Protein AF-A0A9Q9FF79-F1 (afdb_monomer_lite)

Sequence (162 aa):
MRRYLLLFCCLLLAGCGNKIANQMIKEAKDAFEDKSY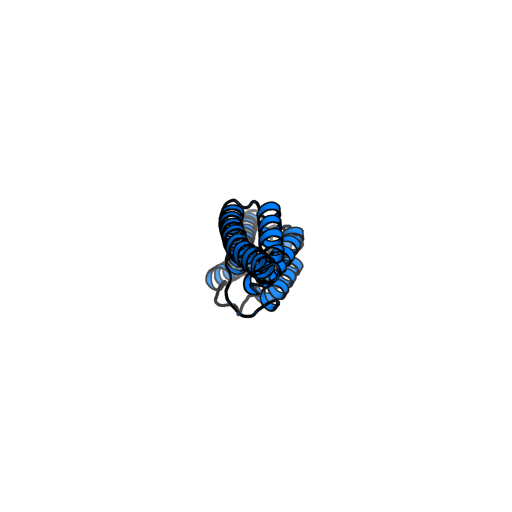ERAVGLLKLASDESSNKSYEIWYEQGEAFLNMLEYDDLTLFDDLLLAWTDLNLIDSEPSFVKEEAVAYIKTQLESVKELANEALETKDDQEVIELIQTIEKRMGTLKMFESEIEELISLKQEMEE

Organism: NCBI:txid2735723

Foldseek 3Di:
DPVVVVVVVVVVLQVVLQVQLVVLQVVLLVCLVVVVLVSSLVSLVSSVVSDPPVVSVLVNVLSVLLVVLVVQVDLVSVLVNLVSLVVSCPSDVDDDSSNVSSLVVVLVVLVVLLVVLVVCLVVVVCPVSLVSLVSCCVRCVVPPSCVVSNVSSVVSSVSSVD

Structure (mmCIF, N/CA/C/O backbone):
data_AF-A0A9Q9FF79-F1
#
_entry.id   AF-A0A9Q9FF79-F1
#
loop_
_atom_site.group_PDB
_atom_site.id
_atom_site.type_symbol
_atom_site.label_atom_id
_atom_site.label_alt_id
_atom_site.label_comp_id
_atom_site.label_asym_id
_atom_site.label_entity_id
_atom_site.label_seq_id
_atom_site.pdbx_PDB_ins_code
_atom_site.Cartn_x
_atom_site.Cartn_y
_atom_site.Cartn_z
_atom_site.occupancy
_atom_site.B_iso_or_equiv
_atom_site.auth_seq_id
_atom_site.auth_comp_id
_atom_site.auth_asym_id
_atom_site.auth_atom_id
_atom_site.pdbx_PDB_model_num
ATOM 1 N N . MET A 1 1 ? 40.448 0.944 -42.826 1.00 46.59 1 MET A N 1
ATOM 2 C CA . MET A 1 1 ? 39.354 1.903 -42.537 1.00 46.59 1 MET A CA 1
ATOM 3 C C . MET A 1 1 ? 37.953 1.278 -42.364 1.00 46.59 1 MET A C 1
ATOM 5 O O . MET A 1 1 ? 36.989 2.020 -42.331 1.00 46.59 1 MET A O 1
ATOM 9 N N . ARG A 1 2 ? 37.788 -0.050 -42.185 1.00 48.22 2 ARG A N 1
ATOM 10 C CA . ARG A 1 2 ? 36.455 -0.682 -41.997 1.00 48.22 2 ARG A CA 1
ATOM 11 C C . ARG A 1 2 ? 36.120 -1.123 -40.561 1.00 48.22 2 ARG A C 1
ATOM 13 O O . ARG A 1 2 ? 34.962 -1.380 -40.278 1.00 48.22 2 ARG A O 1
ATOM 20 N N . ARG A 1 3 ? 37.103 -1.195 -39.650 1.00 47.34 3 ARG A N 1
ATOM 21 C CA . ARG A 1 3 ? 36.898 -1.666 -38.261 1.00 47.34 3 ARG A CA 1
ATOM 22 C C . ARG A 1 3 ? 36.509 -0.571 -37.257 1.00 47.34 3 ARG A C 1
ATOM 24 O O . ARG A 1 3 ? 35.889 -0.886 -36.255 1.00 47.34 3 ARG A O 1
ATOM 31 N N . TYR A 1 4 ? 36.803 0.699 -37.542 1.00 50.16 4 TYR A N 1
ATOM 32 C CA . TYR A 1 4 ? 36.479 1.811 -36.635 1.00 50.16 4 TYR A CA 1
ATOM 33 C C . TYR A 1 4 ? 35.044 2.341 -36.792 1.00 50.16 4 TYR A C 1
ATOM 35 O O . TYR A 1 4 ? 34.520 2.937 -35.861 1.00 50.16 4 TYR A O 1
ATOM 43 N N . LEU A 1 5 ? 34.384 2.086 -37.931 1.00 46.53 5 LEU A N 1
ATOM 44 C CA . LEU A 1 5 ? 33.009 2.548 -38.174 1.00 46.53 5 LEU A CA 1
ATOM 45 C C . LEU A 1 5 ? 31.975 1.770 -37.336 1.00 46.53 5 LEU A C 1
ATOM 47 O O . LEU A 1 5 ? 31.021 2.352 -36.837 1.00 46.53 5 LEU A O 1
ATOM 51 N N . LEU A 1 6 ? 32.198 0.466 -37.134 1.00 46.06 6 LEU A N 1
ATOM 52 C CA . LEU A 1 6 ? 31.320 -0.394 -36.329 1.00 46.06 6 LEU A CA 1
ATOM 53 C C . LEU A 1 6 ? 31.378 -0.048 -34.832 1.00 46.06 6 LEU A C 1
ATOM 55 O O . LEU A 1 6 ? 30.349 -0.038 -34.169 1.00 46.06 6 LEU A O 1
ATOM 59 N N . LEU A 1 7 ? 32.558 0.311 -34.316 1.00 48.81 7 LEU A N 1
ATOM 60 C CA . LEU A 1 7 ? 32.737 0.726 -32.918 1.00 48.81 7 LEU A CA 1
ATOM 61 C C . LEU A 1 7 ? 32.072 2.079 -32.608 1.00 48.81 7 LEU A C 1
ATOM 63 O O . LEU A 1 7 ? 31.544 2.258 -31.515 1.00 48.81 7 LEU A O 1
ATOM 67 N N . PHE A 1 8 ? 32.037 3.009 -33.569 1.00 46.41 8 PHE A N 1
ATOM 68 C CA . PHE A 1 8 ? 31.387 4.312 -33.386 1.00 46.41 8 PHE A CA 1
ATOM 69 C C . PHE A 1 8 ? 29.849 4.230 -33.464 1.00 46.41 8 PHE A C 1
ATOM 71 O O . PHE A 1 8 ? 29.166 4.950 -32.740 1.00 46.41 8 PHE A O 1
ATOM 78 N N . CYS A 1 9 ? 29.290 3.315 -34.271 1.00 49.03 9 CYS A N 1
ATOM 79 C CA . CYS A 1 9 ? 27.843 3.060 -34.299 1.00 49.03 9 CYS A CA 1
ATOM 80 C C . CYS A 1 9 ? 27.322 2.433 -32.995 1.00 49.03 9 CYS A C 1
ATOM 82 O O . CYS A 1 9 ? 26.251 2.820 -32.535 1.00 49.03 9 CYS A O 1
ATOM 84 N N . CYS A 1 10 ? 28.076 1.528 -32.358 1.00 49.31 10 CYS A N 1
ATOM 85 C CA . CYS A 1 10 ? 27.658 0.938 -31.080 1.00 49.31 10 CYS A CA 1
ATOM 86 C C . CYS A 1 10 ? 27.683 1.946 -29.915 1.00 49.31 10 CYS A C 1
ATOM 88 O O . CYS A 1 10 ? 26.825 1.891 -29.040 1.00 49.31 10 CYS A O 1
ATOM 90 N N . LEU A 1 11 ? 28.623 2.900 -29.916 1.00 49.78 11 LEU A N 1
ATOM 91 C CA . LEU A 1 11 ? 28.715 3.929 -28.870 1.00 49.78 11 LEU A CA 1
ATOM 92 C C . LEU A 1 11 ? 27.609 4.993 -28.974 1.00 49.78 11 LEU A C 1
ATOM 94 O O . LEU A 1 11 ? 27.155 5.501 -27.952 1.00 49.78 11 LEU A O 1
ATOM 98 N N . LEU A 1 12 ? 27.140 5.305 -30.186 1.00 46.38 12 LEU A N 1
ATOM 99 C CA . LEU A 1 12 ? 26.022 6.235 -30.390 1.00 46.38 12 LEU A CA 1
ATOM 100 C C . LEU A 1 12 ? 24.670 5.627 -29.984 1.00 46.38 12 LEU A C 1
ATOM 102 O O . LEU A 1 12 ? 23.816 6.342 -29.469 1.00 46.38 12 LEU A O 1
ATOM 106 N N . LEU A 1 13 ? 24.493 4.312 -30.147 1.00 49.22 13 LEU A N 1
ATOM 107 C CA . LEU A 1 13 ? 23.281 3.607 -29.713 1.00 49.22 13 LEU A CA 1
ATOM 108 C C . LEU A 1 13 ? 23.180 3.516 -28.180 1.00 49.22 13 LEU A C 1
ATOM 110 O O . LEU A 1 13 ? 22.106 3.745 -27.628 1.00 49.22 13 LEU A O 1
ATOM 114 N N . ALA A 1 14 ? 24.304 3.299 -27.486 1.00 51.66 14 ALA A N 1
ATOM 115 C CA . ALA A 1 14 ? 24.343 3.242 -26.020 1.00 51.66 14 ALA A CA 1
ATOM 116 C C . ALA A 1 14 ? 23.962 4.578 -25.342 1.00 51.66 14 ALA A C 1
ATOM 118 O O . ALA A 1 14 ? 23.407 4.587 -24.246 1.00 51.66 14 ALA A O 1
ATOM 119 N N . GLY A 1 15 ? 24.226 5.718 -25.994 1.00 53.06 15 GLY A N 1
ATOM 120 C CA . GLY A 1 15 ? 23.857 7.044 -25.479 1.00 53.06 15 GLY A CA 1
ATOM 121 C C . GLY A 1 15 ? 22.378 7.410 -25.667 1.00 53.06 15 GLY A C 1
ATOM 122 O O . GLY A 1 15 ? 21.836 8.188 -24.883 1.00 53.06 15 GLY A O 1
ATOM 123 N N . CYS A 1 16 ? 21.710 6.851 -26.682 1.00 60.81 16 CYS A N 1
ATOM 124 C CA . CYS A 1 16 ? 20.286 7.089 -26.935 1.00 60.81 16 CYS A CA 1
ATOM 125 C C . CYS A 1 16 ? 19.381 6.251 -26.023 1.00 60.81 16 CYS A C 1
ATOM 127 O O . CYS A 1 16 ? 18.397 6.795 -25.522 1.00 60.81 16 CYS A O 1
ATOM 129 N N . GLY A 1 17 ? 19.743 4.987 -25.755 1.00 62.25 17 GLY A N 1
ATOM 130 C CA . GLY A 1 17 ? 18.980 4.089 -24.873 1.00 62.25 17 GLY A CA 1
ATOM 131 C C . GLY A 1 17 ? 18.782 4.676 -23.474 1.00 62.25 17 GLY A C 1
ATOM 132 O O . GLY A 1 17 ? 17.656 4.804 -23.006 1.00 62.25 17 GLY A O 1
ATOM 133 N N . ASN A 1 18 ? 19.843 5.226 -22.869 1.00 74.19 18 ASN A N 1
ATOM 134 C CA . ASN A 1 18 ? 19.730 5.889 -21.564 1.00 74.19 18 ASN A CA 1
ATOM 135 C C . ASN A 1 18 ? 18.814 7.122 -21.571 1.00 74.19 18 ASN A C 1
ATOM 137 O O . ASN A 1 18 ? 18.208 7.433 -20.548 1.00 74.19 18 ASN A O 1
ATOM 141 N N . LYS A 1 19 ? 18.688 7.851 -22.686 1.00 86.56 19 LYS A N 1
ATOM 142 C CA . LYS A 1 19 ? 17.757 8.989 -22.761 1.00 86.56 19 LYS A CA 1
ATOM 143 C C . LYS A 1 19 ? 16.304 8.514 -22.839 1.00 86.56 19 LYS A C 1
ATOM 145 O O . LYS A 1 19 ? 15.439 9.139 -22.233 1.00 86.56 19 LYS A O 1
ATOM 150 N N . ILE A 1 20 ? 16.058 7.424 -23.564 1.00 90.00 20 ILE A N 1
ATOM 151 C CA . ILE A 1 20 ? 14.734 6.808 -23.704 1.00 90.00 20 ILE A CA 1
ATOM 152 C C . ILE A 1 20 ? 14.297 6.187 -22.374 1.00 90.00 20 ILE A C 1
ATOM 154 O O . ILE A 1 20 ? 13.223 6.524 -21.886 1.00 90.00 20 ILE A O 1
ATOM 158 N N . ALA A 1 21 ? 15.156 5.391 -21.733 1.00 93.81 21 ALA A N 1
ATOM 159 C CA . ALA A 1 21 ? 14.865 4.784 -20.437 1.00 93.81 21 ALA A CA 1
ATOM 160 C C . ALA A 1 21 ? 14.556 5.841 -19.363 1.00 93.81 21 ALA A C 1
ATOM 162 O O . ALA A 1 21 ? 13.560 5.738 -18.658 1.00 93.81 21 ALA A O 1
ATOM 163 N N . ASN A 1 22 ? 15.336 6.928 -19.294 1.00 94.12 22 ASN A N 1
ATOM 164 C CA . ASN A 1 22 ? 15.044 8.041 -18.381 1.00 94.12 22 ASN A CA 1
ATOM 165 C C . ASN A 1 22 ? 13.670 8.685 -18.632 1.00 94.12 22 ASN A C 1
ATOM 167 O O . ASN A 1 22 ? 12.988 9.064 -17.681 1.00 94.12 22 ASN A O 1
ATOM 171 N N . GLN A 1 23 ? 13.270 8.830 -19.898 1.00 96.00 23 GLN A N 1
ATOM 172 C CA . GLN A 1 23 ? 11.953 9.360 -20.249 1.00 96.00 23 GLN A CA 1
ATOM 173 C C . GLN A 1 23 ? 10.839 8.396 -19.817 1.00 96.00 23 GLN A C 1
ATOM 175 O O . GLN A 1 23 ? 9.859 8.844 -19.233 1.00 96.00 23 GLN A O 1
ATOM 180 N N . MET A 1 24 ? 11.020 7.087 -20.019 1.00 97.56 24 MET A N 1
ATOM 181 C CA . MET A 1 24 ? 10.084 6.058 -19.549 1.00 97.56 24 MET A CA 1
ATOM 182 C C . MET A 1 24 ? 9.946 6.060 -18.024 1.00 97.56 24 MET A C 1
ATOM 184 O O . MET A 1 24 ? 8.831 5.993 -17.525 1.00 97.56 24 MET A O 1
ATOM 188 N N . ILE A 1 25 ? 11.046 6.221 -17.277 1.00 97.75 25 ILE A N 1
ATOM 189 C CA . ILE A 1 25 ? 10.995 6.372 -15.813 1.00 97.75 25 ILE A CA 1
ATOM 190 C C . ILE A 1 25 ? 10.197 7.609 -15.407 1.00 97.75 25 ILE A C 1
ATOM 192 O O . ILE A 1 25 ? 9.425 7.551 -14.454 1.00 97.75 25 ILE A O 1
ATOM 196 N N . LYS A 1 26 ? 10.379 8.735 -16.105 1.00 97.69 26 LYS A N 1
ATOM 197 C CA . LYS A 1 26 ? 9.598 9.942 -15.825 1.00 97.69 26 LYS A CA 1
ATOM 198 C C . LYS A 1 26 ? 8.105 9.682 -16.040 1.00 97.69 26 LYS A C 1
ATOM 200 O O . LYS A 1 26 ? 7.314 9.962 -15.154 1.00 97.69 26 LYS A O 1
ATOM 205 N N . GLU A 1 27 ? 7.745 9.094 -17.175 1.00 98.19 27 GLU A N 1
ATOM 206 C CA . GLU A 1 27 ? 6.350 8.765 -17.484 1.00 98.19 27 GLU A CA 1
ATOM 207 C C . GLU A 1 27 ? 5.771 7.703 -16.540 1.00 98.19 27 GLU A C 1
ATOM 209 O O . GLU A 1 27 ? 4.578 7.730 -16.262 1.00 98.19 27 GLU A O 1
ATOM 214 N N . ALA A 1 28 ? 6.594 6.781 -16.031 1.00 98.44 28 ALA A N 1
ATOM 215 C CA . ALA A 1 28 ? 6.170 5.810 -15.031 1.00 98.44 28 ALA A CA 1
ATOM 216 C C . ALA A 1 28 ? 5.792 6.500 -13.717 1.00 98.44 28 ALA A C 1
ATOM 218 O O . ALA A 1 28 ? 4.766 6.165 -13.139 1.00 98.44 28 ALA A O 1
ATOM 219 N N . LYS A 1 29 ? 6.583 7.484 -13.267 1.00 98.12 29 LYS A N 1
ATOM 220 C CA . LYS A 1 29 ? 6.258 8.285 -12.076 1.00 98.12 29 LYS A CA 1
ATOM 221 C C . LYS A 1 29 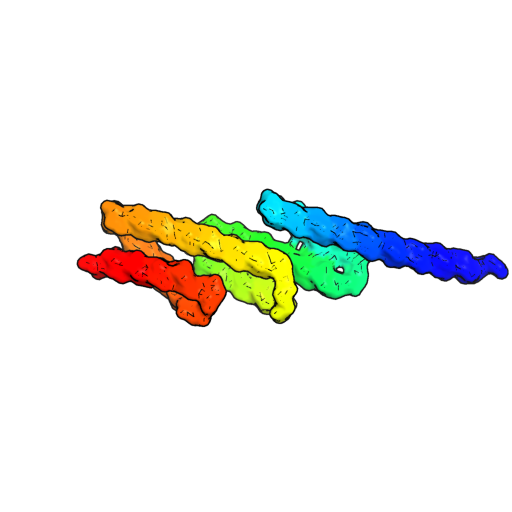? 4.950 9.045 -12.251 1.00 98.12 29 LYS A C 1
ATOM 223 O O . LYS A 1 29 ? 4.073 8.902 -11.411 1.00 98.12 29 LYS A O 1
ATOM 228 N N . ASP A 1 30 ? 4.803 9.747 -13.375 1.00 98.00 30 ASP A N 1
ATOM 229 C CA . ASP A 1 30 ? 3.564 10.458 -13.707 1.00 98.00 30 ASP A CA 1
ATOM 230 C C . ASP A 1 30 ? 2.365 9.476 -13.705 1.00 98.00 30 ASP A C 1
ATOM 232 O O . ASP A 1 30 ? 1.306 9.766 -13.161 1.00 98.00 30 ASP A O 1
ATOM 236 N N . ALA A 1 31 ? 2.542 8.262 -14.242 1.00 98.31 31 ALA A N 1
ATOM 237 C CA . ALA A 1 31 ? 1.499 7.237 -14.248 1.00 98.31 31 ALA A CA 1
ATOM 238 C C . ALA A 1 31 ? 1.174 6.666 -12.853 1.00 98.31 31 ALA A C 1
ATOM 240 O O . ALA A 1 31 ? 0.018 6.319 -12.622 1.00 98.31 31 ALA A O 1
ATOM 241 N N . PHE A 1 32 ? 2.144 6.562 -11.937 1.00 97.69 32 PHE A N 1
ATOM 242 C CA . PHE A 1 32 ? 1.880 6.211 -10.536 1.00 97.69 32 PHE A CA 1
ATOM 243 C C . PHE A 1 32 ? 1.070 7.307 -9.837 1.00 97.69 32 PHE A C 1
ATOM 245 O O . PHE A 1 32 ? 0.060 6.994 -9.215 1.00 97.69 32 PHE A O 1
ATOM 252 N N . GLU A 1 33 ? 1.446 8.578 -10.018 1.00 95.69 33 GLU A N 1
ATOM 253 C CA . GLU A 1 33 ? 0.704 9.730 -9.479 1.00 95.69 33 GLU A CA 1
ATOM 254 C C . GLU A 1 33 ? -0.747 9.770 -10.002 1.00 95.69 33 GLU A C 1
ATOM 256 O O . GLU A 1 33 ? -1.681 10.065 -9.255 1.00 95.69 33 GLU A O 1
ATOM 261 N N . ASP A 1 34 ? -0.952 9.388 -11.266 1.00 96.56 34 ASP A N 1
ATOM 262 C CA . ASP A 1 34 ? -2.269 9.267 -11.907 1.00 96.56 34 ASP A CA 1
ATOM 263 C C . ASP A 1 34 ? -3.018 7.957 -11.562 1.00 96.56 34 ASP A C 1
ATOM 265 O O . ASP A 1 34 ? -4.089 7.690 -12.119 1.00 96.56 34 ASP A O 1
ATOM 269 N N . LYS A 1 35 ? -2.469 7.109 -10.679 1.00 96.50 35 LYS A N 1
ATOM 270 C CA . LYS A 1 35 ? -2.996 5.778 -10.307 1.00 96.50 35 LYS A CA 1
ATOM 271 C C . LYS A 1 35 ? -3.170 4.806 -11.483 1.00 96.50 35 LYS A C 1
ATOM 273 O O . LYS A 1 35 ? -3.938 3.847 -11.427 1.00 96.50 35 LYS A O 1
ATOM 278 N N . SER A 1 36 ? -2.446 5.028 -12.577 1.00 97.62 36 SER A N 1
ATOM 279 C CA . SER A 1 36 ? -2.411 4.157 -13.754 1.00 97.62 36 SER A CA 1
ATOM 280 C C . SER A 1 36 ? -1.318 3.095 -13.589 1.00 97.62 36 SER A C 1
ATOM 282 O O . SER A 1 36 ? -0.342 3.044 -14.342 1.00 97.62 36 SER A O 1
ATOM 284 N N . TYR A 1 37 ? -1.467 2.249 -12.568 1.00 98.00 37 TYR A N 1
ATOM 285 C CA . TYR A 1 37 ? -0.389 1.392 -12.068 1.00 98.00 37 TYR A CA 1
ATOM 286 C C . TYR A 1 37 ? 0.104 0.351 -13.079 1.00 98.00 37 TYR A C 1
ATOM 288 O O . TYR A 1 37 ? 1.310 0.231 -13.284 1.00 98.00 37 TYR A O 1
ATOM 296 N N . GLU A 1 38 ? -0.788 -0.337 -13.799 1.00 98.12 38 GLU A N 1
ATOM 297 C CA . GLU A 1 38 ? -0.381 -1.291 -14.847 1.00 98.12 38 GLU A CA 1
ATOM 298 C C . GLU A 1 38 ? 0.480 -0.620 -15.926 1.00 98.12 38 GLU A C 1
ATOM 300 O O . GLU A 1 38 ? 1.504 -1.152 -16.362 1.00 98.12 38 GLU A O 1
ATOM 305 N N . ARG A 1 39 ? 0.091 0.595 -16.335 1.00 98.31 39 ARG A N 1
ATOM 306 C CA . ARG A 1 39 ? 0.854 1.389 -17.299 1.00 98.31 39 ARG A CA 1
ATOM 307 C C . ARG A 1 39 ? 2.207 1.786 -16.721 1.00 98.31 39 ARG A C 1
ATOM 309 O O . ARG A 1 39 ? 3.207 1.703 -17.433 1.00 98.31 39 ARG A O 1
ATOM 316 N N . ALA A 1 40 ? 2.242 2.220 -15.465 1.00 98.50 40 ALA A N 1
ATOM 317 C CA . ALA A 1 40 ? 3.472 2.617 -14.797 1.00 98.50 40 ALA A CA 1
ATOM 318 C C . ALA A 1 40 ? 4.480 1.459 -14.734 1.00 98.50 40 ALA A C 1
ATOM 320 O O . ALA A 1 40 ? 5.636 1.623 -15.127 1.00 98.50 40 ALA A O 1
ATOM 321 N N . VAL A 1 41 ? 4.029 0.263 -14.346 1.00 98.44 41 VAL A N 1
ATOM 322 C CA . VAL A 1 41 ? 4.867 -0.946 -14.307 1.00 98.44 41 VAL A CA 1
ATOM 323 C C . VAL A 1 41 ? 5.297 -1.381 -15.707 1.00 98.44 41 VAL A C 1
ATOM 325 O O . VAL A 1 41 ? 6.461 -1.730 -15.912 1.00 98.44 41 VAL A O 1
ATOM 328 N N . GLY A 1 42 ? 4.419 -1.265 -16.707 1.00 98.38 42 GLY A N 1
ATOM 329 C CA . GLY A 1 42 ? 4.787 -1.483 -18.108 1.00 98.38 42 GLY A CA 1
ATOM 330 C C . GLY A 1 42 ? 5.896 -0.538 -18.591 1.00 98.38 42 GLY A C 1
ATOM 331 O O . GLY A 1 42 ? 6.816 -0.960 -19.289 1.00 98.38 42 GLY A O 1
ATOM 332 N N . LEU A 1 43 ? 5.866 0.734 -18.185 1.00 98.56 43 LEU A N 1
ATOM 333 C CA . LEU A 1 43 ? 6.922 1.704 -18.498 1.00 98.56 43 LEU A CA 1
ATOM 334 C C . LEU A 1 43 ? 8.233 1.396 -17.763 1.00 98.56 43 LEU A C 1
ATOM 336 O O . LEU A 1 43 ? 9.306 1.535 -18.354 1.00 98.56 43 LEU A O 1
ATOM 340 N N . LEU A 1 44 ? 8.161 0.932 -16.513 1.00 98.31 44 LEU A N 1
ATOM 341 C CA . LEU A 1 44 ? 9.327 0.465 -15.760 1.00 98.31 44 LEU A CA 1
ATOM 342 C C . LEU A 1 44 ? 9.998 -0.735 -16.431 1.00 98.31 44 LEU A C 1
ATOM 344 O O . LEU A 1 44 ? 11.223 -0.744 -16.561 1.00 98.31 44 LEU A O 1
ATOM 348 N N . LYS A 1 45 ? 9.206 -1.692 -16.934 1.00 98.31 45 LYS A N 1
ATOM 349 C CA . LYS A 1 45 ? 9.717 -2.820 -17.724 1.00 98.31 45 LYS A CA 1
ATOM 350 C C . LYS A 1 45 ? 10.531 -2.331 -18.914 1.00 98.31 45 LYS A C 1
ATOM 352 O O . LYS A 1 45 ? 11.686 -2.714 -19.071 1.00 98.31 45 LYS A O 1
ATOM 357 N N . LEU A 1 46 ? 9.939 -1.451 -19.723 1.00 97.38 46 LEU A N 1
ATOM 358 C CA . LEU A 1 46 ? 10.598 -0.913 -20.912 1.00 97.38 46 LEU A CA 1
ATOM 359 C C . LEU A 1 46 ? 11.890 -0.168 -20.545 1.00 97.38 46 LEU A C 1
ATOM 361 O O . LEU A 1 46 ? 12.906 -0.337 -21.212 1.00 97.38 46 LEU A O 1
ATOM 365 N N . ALA A 1 47 ? 11.884 0.614 -19.462 1.00 96.56 47 ALA A N 1
ATOM 366 C CA . ALA A 1 47 ? 13.083 1.307 -18.995 1.00 96.56 47 ALA A CA 1
ATOM 367 C C . ALA A 1 47 ? 14.194 0.336 -18.560 1.00 96.56 47 ALA A C 1
ATOM 369 O O . ALA A 1 47 ? 15.368 0.589 -18.845 1.00 96.56 47 ALA A O 1
ATOM 370 N N . SER A 1 48 ? 13.825 -0.755 -17.881 1.00 96.50 48 SER A N 1
ATOM 371 C CA . SER A 1 48 ? 14.742 -1.820 -17.470 1.00 96.50 48 SER A CA 1
ATOM 372 C C . SER A 1 48 ? 15.324 -2.570 -18.671 1.00 96.50 48 SER A C 1
ATOM 374 O O . SER A 1 48 ? 16.516 -2.859 -18.690 1.00 96.50 48 SER A O 1
ATOM 376 N N . ASP A 1 49 ? 14.518 -2.854 -19.694 1.00 95.19 49 ASP A N 1
ATOM 377 C CA . ASP A 1 49 ? 14.980 -3.554 -20.899 1.00 95.19 49 ASP A CA 1
ATOM 378 C C . ASP A 1 49 ? 15.934 -2.677 -21.746 1.00 95.19 49 ASP A C 1
ATOM 380 O O . ASP A 1 49 ? 16.864 -3.182 -22.381 1.00 95.19 49 ASP A O 1
ATOM 384 N N . GLU A 1 50 ? 15.743 -1.352 -21.730 1.00 92.62 50 GLU A N 1
ATOM 385 C CA . GLU A 1 50 ? 16.508 -0.378 -22.530 1.00 92.62 50 GLU A CA 1
ATOM 386 C C . GLU A 1 50 ? 17.781 0.160 -21.842 1.00 92.62 50 GLU A C 1
ATOM 388 O O . GLU A 1 50 ? 18.574 0.883 -22.462 1.00 92.62 50 GLU A O 1
ATOM 393 N N . SER A 1 51 ? 18.010 -0.152 -20.562 1.00 91.94 51 SER A N 1
ATOM 394 C CA . SER A 1 51 ? 19.150 0.368 -19.799 1.00 91.94 51 SER A CA 1
ATOM 395 C C . SER A 1 51 ? 19.772 -0.679 -18.886 1.00 91.94 51 SER A C 1
ATOM 397 O O . SER A 1 51 ? 19.094 -1.444 -18.223 1.00 91.94 51 SER A O 1
ATOM 399 N N . SER A 1 52 ? 21.096 -0.636 -18.731 1.00 89.50 52 SER A N 1
ATOM 400 C CA . SER A 1 52 ? 21.803 -1.449 -17.734 1.00 89.50 52 SER A CA 1
ATOM 401 C C . SER A 1 52 ? 21.771 -0.845 -16.319 1.00 89.50 52 SER A C 1
ATOM 403 O O . SER A 1 52 ? 22.622 -1.178 -15.489 1.00 89.50 52 SER A O 1
ATOM 405 N N . ASN A 1 53 ? 20.892 0.128 -16.053 1.00 92.38 53 ASN A N 1
ATOM 406 C CA . ASN A 1 53 ? 20.756 0.732 -14.733 1.00 92.38 53 ASN A CA 1
ATOM 407 C C . ASN A 1 53 ? 19.958 -0.198 -13.816 1.00 92.38 53 ASN A C 1
ATOM 409 O O . ASN A 1 53 ? 18.740 -0.288 -13.923 1.00 92.38 53 ASN A O 1
ATOM 413 N N . LYS A 1 54 ? 20.654 -0.811 -12.856 1.00 94.06 54 LYS A N 1
ATOM 414 C CA . LYS A 1 54 ? 20.064 -1.721 -11.865 1.00 94.06 54 LYS A CA 1
ATOM 415 C C . LYS A 1 54 ? 18.884 -1.132 -11.096 1.00 94.06 54 LYS A C 1
ATOM 417 O O . LYS A 1 54 ? 18.001 -1.870 -10.692 1.00 94.06 54 LYS A O 1
ATOM 422 N N . SER A 1 55 ? 18.850 0.187 -10.907 1.00 95.62 55 SER A N 1
ATOM 423 C CA . SER A 1 55 ? 17.733 0.825 -10.203 1.00 95.62 55 SER A CA 1
ATOM 424 C C . SER A 1 55 ? 16.418 0.643 -10.963 1.00 95.62 55 SER A C 1
ATOM 426 O O . SER A 1 55 ? 15.378 0.532 -10.336 1.00 95.62 55 SER A O 1
ATOM 428 N N . TYR A 1 56 ? 16.447 0.602 -12.300 1.00 96.00 56 TYR A N 1
ATOM 429 C CA . TYR A 1 56 ? 15.230 0.446 -13.104 1.00 96.00 56 TYR A CA 1
ATOM 430 C C . TYR A 1 56 ? 14.692 -0.981 -13.037 1.00 96.00 56 TYR A C 1
ATOM 432 O O . TYR A 1 56 ? 13.482 -1.155 -12.959 1.00 96.00 56 TYR A O 1
ATOM 440 N N . GLU A 1 57 ? 15.585 -1.972 -13.005 1.00 96.62 57 GLU A N 1
ATOM 441 C CA . GLU A 1 57 ? 15.240 -3.378 -12.762 1.00 96.62 57 GLU A CA 1
ATOM 442 C C . GLU A 1 57 ? 14.600 -3.541 -11.377 1.00 96.62 57 GLU A C 1
ATOM 444 O O . GLU A 1 57 ? 13.483 -4.037 -11.275 1.00 96.62 57 GLU A O 1
ATOM 449 N N . ILE A 1 58 ? 15.234 -2.995 -10.331 1.00 97.94 58 ILE A N 1
ATOM 450 C CA . ILE A 1 58 ? 14.700 -3.013 -8.959 1.00 97.94 58 ILE A CA 1
ATOM 451 C C . ILE A 1 58 ? 13.333 -2.324 -8.881 1.00 97.94 58 ILE A C 1
ATOM 453 O O . ILE A 1 58 ? 12.412 -2.842 -8.256 1.00 97.94 58 ILE A O 1
ATOM 457 N N . TRP A 1 59 ? 13.169 -1.148 -9.496 1.00 98.31 59 TRP A N 1
ATOM 458 C CA . TRP A 1 59 ? 11.882 -0.448 -9.470 1.00 98.31 59 TRP A CA 1
ATOM 459 C C . TRP A 1 59 ? 10.804 -1.207 -10.235 1.00 98.31 59 TRP A C 1
ATOM 461 O O . TRP A 1 59 ? 9.658 -1.199 -9.800 1.00 98.31 59 TRP A O 1
ATOM 471 N N . TYR A 1 60 ? 11.150 -1.871 -11.340 1.00 98.31 60 TYR A N 1
ATOM 472 C CA . TYR A 1 60 ? 10.225 -2.749 -12.049 1.00 98.31 60 TYR A CA 1
ATOM 473 C C . TYR A 1 60 ? 9.777 -3.922 -11.165 1.00 98.31 60 TYR A C 1
ATOM 475 O O . TYR A 1 60 ? 8.573 -4.122 -11.029 1.00 98.31 60 TYR A O 1
ATOM 483 N N . GLU A 1 61 ? 10.700 -4.616 -10.491 1.00 98.31 61 GLU A N 1
ATOM 484 C CA . GLU A 1 61 ? 10.365 -5.697 -9.546 1.00 98.31 61 GLU A CA 1
ATOM 485 C C . GLU A 1 61 ? 9.478 -5.197 -8.394 1.00 98.31 61 GLU A C 1
ATOM 487 O O . GLU A 1 61 ? 8.470 -5.819 -8.056 1.00 98.31 61 GLU A O 1
ATOM 492 N N . GLN A 1 62 ? 9.801 -4.030 -7.825 1.00 98.50 62 GLN A N 1
ATOM 493 C CA . GLN A 1 62 ? 8.955 -3.371 -6.824 1.00 98.50 62 GLN A CA 1
ATOM 494 C C . GLN A 1 62 ? 7.572 -3.027 -7.385 1.00 98.50 62 GLN A C 1
ATOM 496 O O . GLN A 1 62 ? 6.581 -3.142 -6.671 1.00 98.50 62 GLN A O 1
ATOM 501 N N . GLY A 1 63 ? 7.495 -2.614 -8.651 1.00 98.38 63 GLY A N 1
ATOM 502 C CA . GLY A 1 63 ? 6.247 -2.321 -9.345 1.00 98.38 63 GLY A CA 1
ATOM 503 C C . GLY A 1 63 ? 5.378 -3.563 -9.533 1.00 98.38 63 GLY A C 1
ATOM 504 O O . GLY A 1 63 ? 4.178 -3.504 -9.290 1.00 98.38 63 GLY A O 1
ATOM 505 N N . GLU A 1 64 ? 5.966 -4.700 -9.903 1.00 98.50 64 GLU A N 1
ATOM 506 C CA . GLU A 1 64 ? 5.235 -5.971 -9.983 1.00 98.50 64 GLU A CA 1
ATOM 507 C C . GLU A 1 64 ? 4.716 -6.411 -8.614 1.00 98.50 64 GLU A C 1
ATOM 509 O O . GLU A 1 64 ? 3.549 -6.776 -8.485 1.00 98.50 64 GLU A O 1
ATOM 514 N N . ALA A 1 65 ? 5.544 -6.311 -7.572 1.00 98.19 65 ALA A N 1
ATOM 515 C CA . ALA A 1 65 ? 5.102 -6.595 -6.210 1.00 98.19 65 ALA A CA 1
ATOM 516 C C . ALA A 1 65 ? 4.000 -5.634 -5.741 1.00 98.19 65 ALA A C 1
ATOM 518 O O . ALA A 1 65 ? 3.084 -6.055 -5.039 1.00 98.19 65 ALA A O 1
ATOM 519 N N . PHE A 1 66 ? 4.048 -4.368 -6.165 1.00 98.19 66 PHE A N 1
ATOM 520 C CA . PHE A 1 66 ? 2.978 -3.409 -5.910 1.00 98.19 66 PHE A CA 1
ATOM 521 C C . PHE A 1 66 ? 1.675 -3.818 -6.603 1.00 98.19 66 PHE A C 1
ATOM 523 O O . PHE A 1 66 ? 0.641 -3.830 -5.950 1.00 98.19 66 PHE A O 1
ATOM 530 N N . LEU A 1 67 ? 1.700 -4.227 -7.877 1.00 97.88 67 LEU A N 1
ATOM 531 C CA . LEU A 1 67 ? 0.490 -4.729 -8.546 1.00 97.88 67 LEU A CA 1
ATOM 532 C C . LEU A 1 67 ? -0.084 -5.963 -7.847 1.00 97.88 67 LEU A C 1
ATOM 534 O O . LEU A 1 67 ? -1.292 -6.021 -7.646 1.00 97.88 67 LEU A O 1
ATOM 538 N N . ASN A 1 68 ? 0.768 -6.894 -7.411 1.00 96.56 68 ASN A N 1
ATOM 539 C CA . ASN A 1 68 ? 0.324 -8.052 -6.632 1.00 96.56 68 ASN A CA 1
ATOM 540 C C . ASN A 1 68 ? -0.311 -7.633 -5.297 1.00 96.56 68 ASN A C 1
ATOM 542 O O . ASN A 1 68 ? -1.284 -8.236 -4.864 1.00 96.56 68 ASN A O 1
ATOM 546 N N . MET A 1 69 ? 0.216 -6.594 -4.640 1.00 96.44 69 MET A N 1
ATOM 547 C CA . MET A 1 69 ? -0.384 -6.038 -3.423 1.00 96.44 69 MET A CA 1
ATOM 548 C C . MET A 1 69 ? -1.804 -5.506 -3.681 1.00 96.44 69 MET A C 1
ATOM 550 O O . MET A 1 69 ? -2.676 -5.700 -2.838 1.00 96.44 69 MET A O 1
ATOM 554 N N . LEU A 1 70 ? -2.054 -4.884 -4.840 1.00 95.75 70 LEU A N 1
ATOM 555 C CA . LEU A 1 70 ? -3.381 -4.371 -5.216 1.00 95.75 70 LEU A CA 1
ATOM 556 C C . LEU A 1 70 ? -4.418 -5.471 -5.478 1.00 95.75 70 LEU A C 1
ATOM 558 O O . LEU A 1 70 ? -5.614 -5.195 -5.445 1.00 95.75 70 LEU A O 1
ATOM 562 N N . GLU A 1 71 ? -4.001 -6.716 -5.718 1.00 94.38 71 GLU A N 1
ATOM 563 C CA . GLU A 1 71 ? -4.941 -7.842 -5.833 1.00 94.38 71 GLU A CA 1
ATOM 564 C C . GLU A 1 71 ? -5.684 -8.116 -4.511 1.00 94.38 71 GLU A C 1
ATOM 566 O O . GLU A 1 71 ? -6.724 -8.774 -4.515 1.00 94.38 71 GLU A O 1
ATOM 571 N N . TYR A 1 72 ? -5.182 -7.567 -3.399 1.00 93.38 72 TYR A N 1
ATOM 572 C CA . TYR A 1 72 ? -5.756 -7.655 -2.058 1.00 93.38 72 TYR A CA 1
ATOM 573 C C . TYR A 1 72 ? -6.436 -6.343 -1.613 1.00 93.38 72 TYR A C 1
ATOM 575 O O . TYR A 1 72 ? -6.507 -6.075 -0.417 1.00 93.38 72 TYR A O 1
ATOM 583 N N . ASP A 1 73 ? -6.946 -5.522 -2.545 1.00 88.69 73 ASP A N 1
ATOM 584 C CA . ASP A 1 73 ? -7.707 -4.275 -2.279 1.00 88.69 73 ASP A CA 1
ATOM 585 C C . ASP A 1 73 ? -9.106 -4.499 -1.658 1.00 88.69 73 ASP A C 1
ATOM 587 O O . ASP A 1 73 ? -10.051 -3.739 -1.858 1.00 88.69 73 ASP A O 1
ATOM 591 N N . ASP A 1 74 ? -9.269 -5.587 -0.919 1.00 87.31 74 ASP A N 1
ATOM 592 C CA . ASP A 1 74 ? -10.471 -5.896 -0.164 1.00 87.31 74 ASP A CA 1
ATOM 593 C C . ASP A 1 74 ? -10.097 -5.873 1.319 1.00 87.31 74 ASP A C 1
ATOM 595 O O . ASP A 1 74 ? -9.136 -6.524 1.734 1.00 87.31 74 ASP A O 1
ATOM 599 N N . LEU A 1 75 ? -10.857 -5.142 2.139 1.00 84.56 75 LEU A N 1
ATOM 600 C CA . LEU A 1 75 ? -10.603 -5.053 3.580 1.00 84.56 75 LEU A CA 1
ATOM 601 C C . LEU A 1 75 ? -10.659 -6.425 4.273 1.00 84.56 75 LEU A C 1
ATOM 603 O O . LEU A 1 75 ? -9.992 -6.627 5.286 1.00 84.56 75 LEU A O 1
ATOM 607 N N . THR A 1 76 ? -11.382 -7.397 3.711 1.00 86.19 76 THR A N 1
ATOM 608 C CA . THR A 1 76 ? -11.384 -8.784 4.207 1.00 86.19 76 THR A CA 1
ATOM 609 C C . THR A 1 76 ? -10.047 -9.504 3.990 1.00 86.19 76 THR A C 1
ATOM 611 O O . THR A 1 76 ? -9.757 -10.485 4.674 1.00 86.19 76 THR A O 1
ATOM 614 N N . LEU A 1 77 ? -9.209 -8.999 3.080 1.00 90.19 77 LEU A N 1
ATOM 615 C CA . LEU A 1 77 ? -7.881 -9.510 2.732 1.00 90.19 77 LEU A CA 1
ATOM 616 C C . LEU A 1 77 ? -6.752 -8.581 3.213 1.00 90.19 77 LEU A C 1
ATOM 618 O O . LEU A 1 77 ? -5.611 -8.702 2.768 1.00 90.19 77 LEU A O 1
ATOM 622 N N . PHE A 1 78 ? -7.030 -7.670 4.154 1.00 91.31 78 PHE A N 1
ATOM 623 C CA . PHE A 1 78 ? -6.048 -6.686 4.627 1.00 91.31 78 PHE A CA 1
ATOM 624 C C . PHE A 1 78 ? -4.767 -7.332 5.188 1.00 91.31 78 PHE A C 1
ATOM 626 O O . PHE A 1 78 ? -3.668 -6.802 5.037 1.00 91.31 78 PHE A O 1
ATOM 633 N N . ASP A 1 79 ? -4.888 -8.502 5.822 1.00 90.88 79 ASP A N 1
ATOM 634 C CA . ASP A 1 79 ? -3.748 -9.272 6.335 1.00 90.88 79 ASP A CA 1
ATOM 635 C C . ASP A 1 79 ? -2.768 -9.671 5.214 1.00 90.88 79 ASP A C 1
ATOM 637 O O . ASP A 1 79 ? -1.549 -9.530 5.371 1.00 90.88 79 ASP A O 1
ATOM 641 N N . ASP A 1 80 ? -3.311 -10.108 4.073 1.00 94.25 80 ASP A N 1
ATOM 642 C CA . ASP A 1 80 ? -2.562 -10.491 2.874 1.00 94.25 80 ASP A CA 1
ATOM 643 C C . ASP A 1 80 ? -1.982 -9.262 2.164 1.00 94.25 80 ASP A C 1
ATOM 645 O O . ASP A 1 80 ? -0.818 -9.270 1.757 1.00 94.25 80 ASP A O 1
ATOM 649 N N . LEU A 1 81 ? -2.736 -8.161 2.118 1.00 95.44 81 LEU A N 1
ATOM 650 C CA . LEU A 1 81 ? -2.254 -6.868 1.633 1.00 95.44 81 LEU A CA 1
ATOM 651 C C . LEU A 1 81 ? -1.021 -6.390 2.424 1.00 95.44 81 LEU A C 1
ATOM 653 O O . LEU A 1 81 ? -0.025 -5.963 1.832 1.00 95.44 81 LEU A O 1
ATOM 657 N N . LEU A 1 82 ? -1.025 -6.520 3.757 1.00 93.31 82 LEU A N 1
ATOM 658 C CA . LEU A 1 82 ? 0.129 -6.170 4.597 1.00 93.31 82 LEU A CA 1
ATOM 659 C C . LEU A 1 82 ? 1.319 -7.126 4.430 1.00 93.31 82 LEU A C 1
ATOM 661 O O . LEU A 1 82 ? 2.474 -6.695 4.560 1.00 93.31 82 LEU A O 1
ATOM 665 N N . LEU A 1 83 ? 1.069 -8.410 4.151 1.00 93.56 83 LEU A N 1
ATOM 666 C CA . LEU A 1 83 ? 2.127 -9.355 3.772 1.00 93.56 83 LEU A CA 1
ATOM 667 C C . LEU A 1 83 ? 2.783 -8.934 2.458 1.00 93.56 83 LEU A C 1
ATOM 669 O O . LEU A 1 83 ? 4.001 -8.767 2.422 1.00 93.56 83 LEU A O 1
ATOM 673 N N . ALA A 1 84 ? 1.983 -8.678 1.423 1.00 95.9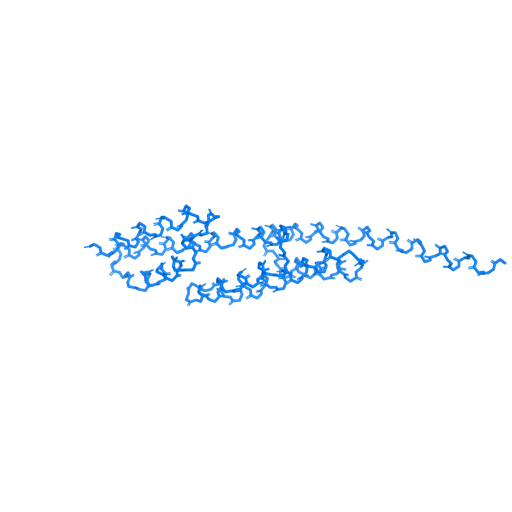4 84 ALA A N 1
ATOM 674 C CA . ALA A 1 84 ? 2.477 -8.262 0.115 1.00 95.94 84 ALA A CA 1
ATOM 675 C C . ALA A 1 84 ? 3.261 -6.940 0.192 1.00 95.94 84 ALA A C 1
ATOM 677 O O . ALA A 1 84 ? 4.335 -6.814 -0.401 1.00 95.94 84 ALA A O 1
ATOM 678 N N . TRP A 1 85 ? 2.793 -5.978 0.994 1.00 95.75 85 TRP A N 1
ATOM 679 C CA . TRP A 1 85 ? 3.532 -4.743 1.273 1.00 95.75 85 TRP A CA 1
ATOM 680 C C . TRP A 1 85 ? 4.886 -5.000 1.956 1.00 95.75 85 TRP A C 1
ATOM 682 O O . TRP A 1 85 ? 5.886 -4.342 1.646 1.00 95.75 85 TRP A O 1
ATOM 692 N N . THR A 1 86 ? 4.948 -5.961 2.880 1.00 92.94 86 THR A N 1
ATOM 693 C CA . THR A 1 86 ? 6.207 -6.350 3.532 1.00 92.94 86 THR A CA 1
ATOM 694 C C . THR A 1 86 ? 7.174 -6.956 2.518 1.00 92.94 86 THR A C 1
ATOM 696 O O . THR A 1 86 ? 8.334 -6.543 2.470 1.00 92.94 86 THR A O 1
ATOM 699 N N . ASP A 1 87 ? 6.697 -7.870 1.671 1.00 94.50 87 ASP A N 1
ATOM 700 C CA . ASP A 1 87 ? 7.504 -8.517 0.632 1.00 94.50 87 ASP A CA 1
ATOM 701 C C . ASP A 1 87 ? 8.046 -7.502 -0.382 1.00 94.50 87 ASP A C 1
ATOM 703 O O . ASP A 1 87 ? 9.241 -7.513 -0.690 1.00 94.50 87 ASP A O 1
ATOM 707 N N . LEU A 1 88 ? 7.216 -6.546 -0.816 1.00 96.44 88 LEU A N 1
ATOM 708 C CA . LEU A 1 88 ? 7.636 -5.417 -1.653 1.00 96.44 88 LEU A CA 1
ATOM 709 C C . LEU A 1 88 ? 8.799 -4.649 -1.007 1.00 96.44 88 LEU A C 1
ATOM 711 O O . LEU A 1 88 ? 9.792 -4.321 -1.666 1.00 96.44 88 LEU A O 1
ATOM 715 N N . ASN A 1 89 ? 8.715 -4.381 0.298 1.00 93.56 89 ASN A N 1
ATOM 716 C CA . ASN A 1 89 ? 9.755 -3.648 1.015 1.00 93.56 89 ASN A CA 1
ATOM 717 C C . ASN A 1 89 ? 11.082 -4.406 1.149 1.00 93.56 89 ASN A C 1
ATOM 719 O O . ASN A 1 89 ? 12.107 -3.754 1.368 1.00 93.56 89 ASN A O 1
ATOM 723 N N . LEU A 1 90 ? 11.082 -5.732 0.984 1.00 94.94 90 LEU A N 1
ATOM 724 C CA . LEU A 1 90 ? 12.276 -6.577 1.056 1.00 94.94 90 LEU A CA 1
ATOM 725 C C . LEU A 1 90 ? 13.051 -6.684 -0.266 1.00 94.94 90 LEU A C 1
ATOM 727 O O . LEU A 1 90 ? 14.207 -7.102 -0.228 1.00 94.94 90 LEU A O 1
ATOM 731 N N . ILE A 1 91 ? 12.459 -6.299 -1.404 1.00 95.00 91 ILE A N 1
ATOM 732 C CA . ILE A 1 91 ? 13.093 -6.411 -2.736 1.00 95.00 91 ILE A CA 1
ATOM 733 C C . ILE A 1 91 ? 14.427 -5.656 -2.798 1.00 95.00 91 ILE A C 1
ATOM 735 O O . ILE A 1 91 ? 15.403 -6.143 -3.360 1.00 95.00 91 ILE A O 1
ATOM 739 N N . ASP A 1 92 ? 14.492 -4.485 -2.170 1.00 95.12 92 ASP A N 1
ATOM 740 C CA . ASP A 1 92 ? 15.726 -3.721 -1.981 1.00 95.12 92 ASP A CA 1
ATOM 741 C C . ASP A 1 92 ? 15.588 -2.843 -0.734 1.00 95.12 92 ASP A C 1
ATOM 743 O O . ASP A 1 92 ? 14.472 -2.493 -0.370 1.00 95.12 92 ASP A O 1
ATOM 747 N N . SER A 1 93 ? 16.673 -2.481 -0.047 1.00 88.19 93 SER A N 1
ATOM 748 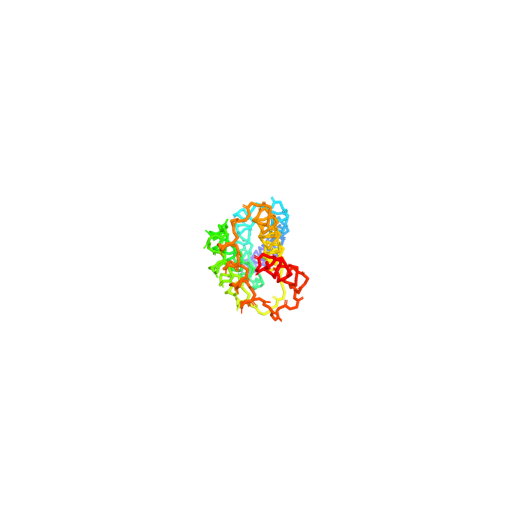C CA . SER A 1 93 ? 16.579 -1.670 1.179 1.00 88.19 93 SER A CA 1
ATOM 749 C C . SER A 1 93 ? 16.455 -0.168 0.927 1.00 88.19 93 SER A C 1
ATOM 751 O O . SER A 1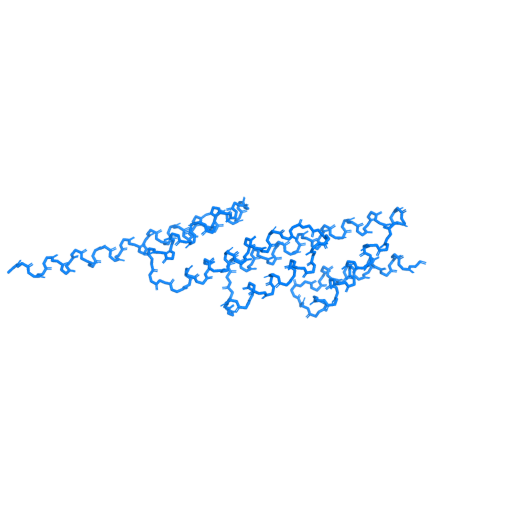 93 ? 16.060 0.562 1.839 1.00 88.19 93 SER A O 1
ATOM 753 N N . GLU A 1 94 ? 16.802 0.311 -0.268 1.00 93.31 94 GLU A N 1
ATOM 754 C CA . GLU A 1 94 ? 16.811 1.738 -0.563 1.00 93.31 94 GLU A CA 1
ATOM 755 C C . GLU A 1 94 ? 15.384 2.290 -0.748 1.00 93.31 94 GLU A C 1
ATOM 757 O O . GLU A 1 94 ? 14.471 1.578 -1.196 1.00 93.31 94 GLU A O 1
ATOM 762 N N . PRO A 1 95 ? 15.162 3.574 -0.414 1.00 92.12 95 PRO A N 1
ATOM 763 C CA . PRO A 1 95 ? 13.920 4.264 -0.735 1.00 92.12 95 PRO A CA 1
ATOM 764 C C . PRO A 1 95 ? 13.673 4.328 -2.247 1.00 92.12 95 PRO A C 1
ATOM 766 O O . PRO A 1 95 ? 14.594 4.524 -3.045 1.00 92.12 95 PRO A O 1
ATOM 769 N N . SER A 1 96 ? 12.408 4.230 -2.646 1.00 96.19 96 SER A N 1
ATOM 770 C CA . SER A 1 96 ? 11.981 4.412 -4.031 1.00 96.19 96 SER A CA 1
ATOM 771 C C . SER A 1 96 ? 10.593 5.035 -4.087 1.00 96.19 96 SER A C 1
ATOM 773 O O . SER A 1 96 ? 9.796 4.891 -3.162 1.00 96.19 96 SER A O 1
ATOM 775 N N . PHE A 1 97 ? 10.280 5.677 -5.211 1.00 96.31 97 PHE A N 1
ATOM 776 C CA . PHE A 1 97 ? 8.958 6.262 -5.428 1.00 96.31 97 PHE A CA 1
ATOM 777 C C . PHE A 1 97 ? 7.844 5.197 -5.466 1.00 96.31 97 PHE A C 1
ATOM 779 O O . PHE A 1 97 ? 6.716 5.483 -5.093 1.00 96.31 97 PHE A O 1
ATOM 786 N N . VAL A 1 98 ? 8.159 3.954 -5.859 1.00 97.88 98 VAL A N 1
ATOM 787 C CA . VAL A 1 98 ? 7.201 2.835 -5.825 1.00 97.88 98 VAL A CA 1
ATOM 788 C C . VAL A 1 98 ? 6.853 2.469 -4.380 1.00 97.88 98 VAL A C 1
ATOM 790 O O . VAL A 1 98 ? 5.691 2.247 -4.056 1.00 97.88 98 VAL A O 1
ATOM 793 N N . LYS A 1 99 ? 7.845 2.456 -3.481 1.00 97.25 99 LYS A N 1
ATOM 794 C CA . LYS A 1 99 ? 7.616 2.230 -2.046 1.00 97.25 99 LYS A CA 1
ATOM 795 C C . LYS A 1 99 ? 6.883 3.386 -1.377 1.00 97.25 99 LYS A C 1
ATOM 797 O O . LYS A 1 99 ? 6.065 3.150 -0.494 1.00 97.25 99 LYS A O 1
ATOM 802 N N . GLU A 1 100 ? 7.183 4.619 -1.777 1.00 97.00 100 GLU A N 1
ATOM 803 C CA . GLU A 1 100 ? 6.456 5.804 -1.311 1.00 97.00 100 GLU A CA 1
ATOM 804 C C . GLU A 1 100 ? 4.972 5.710 -1.689 1.00 97.00 100 GLU A C 1
ATOM 806 O O . GLU A 1 100 ? 4.118 5.895 -0.821 1.00 97.00 100 GLU A O 1
ATOM 811 N N . GLU A 1 101 ? 4.670 5.321 -2.931 1.00 97.69 101 GLU A N 1
ATOM 812 C CA . GLU A 1 101 ? 3.296 5.063 -3.366 1.00 97.69 101 GLU A CA 1
ATOM 813 C C . GLU A 1 101 ? 2.659 3.911 -2.580 1.00 97.69 101 GLU A C 1
ATOM 815 O O . GLU A 1 101 ? 1.526 4.033 -2.119 1.00 97.69 101 GLU A O 1
ATOM 820 N N . ALA A 1 102 ? 3.392 2.818 -2.344 1.00 97.19 102 ALA A N 1
ATOM 821 C CA . ALA A 1 102 ? 2.907 1.709 -1.526 1.00 97.19 102 ALA A CA 1
ATOM 822 C C . ALA A 1 102 ? 2.504 2.164 -0.120 1.00 97.19 102 ALA A C 1
ATOM 824 O O . ALA A 1 102 ? 1.425 1.823 0.354 1.00 97.19 102 ALA A O 1
ATOM 825 N N . VAL A 1 103 ? 3.319 2.995 0.532 1.00 96.50 103 VAL A N 1
ATOM 826 C CA . VAL A 1 103 ? 2.973 3.579 1.835 1.00 96.50 103 VAL A CA 1
ATOM 827 C C . VAL A 1 103 ? 1.731 4.471 1.741 1.00 96.50 103 VAL A C 1
ATOM 829 O O . VAL A 1 103 ? 0.856 4.371 2.602 1.00 96.50 103 VAL A O 1
ATOM 832 N N . ALA A 1 104 ? 1.624 5.323 0.716 1.00 96.38 104 ALA A N 1
ATOM 833 C CA . ALA A 1 104 ? 0.451 6.177 0.513 1.00 96.38 104 ALA A CA 1
ATOM 834 C C . ALA A 1 104 ? -0.835 5.357 0.304 1.00 96.38 104 ALA A C 1
ATOM 836 O O . ALA A 1 104 ? -1.894 5.700 0.840 1.00 96.38 104 ALA A O 1
ATOM 837 N N . TYR A 1 105 ? -0.726 4.236 -0.407 1.00 96.25 105 TYR A N 1
ATOM 838 C CA . TYR A 1 105 ? -1.817 3.293 -0.590 1.00 96.25 105 TYR A CA 1
ATOM 839 C C . TYR A 1 105 ? -2.259 2.673 0.737 1.00 96.25 105 TYR A C 1
ATOM 841 O O . TYR A 1 105 ? -3.436 2.757 1.080 1.00 96.25 105 TYR A O 1
ATOM 849 N N . ILE A 1 106 ? -1.322 2.137 1.533 1.00 96.38 106 ILE A N 1
ATOM 850 C CA . ILE A 1 106 ? -1.633 1.585 2.862 1.00 96.38 106 ILE A CA 1
ATOM 851 C C . ILE A 1 106 ? -2.325 2.630 3.746 1.00 96.38 106 ILE A C 1
ATOM 853 O O . ILE A 1 106 ? -3.310 2.310 4.403 1.00 96.38 106 ILE A O 1
ATOM 857 N N . LYS A 1 107 ? -1.872 3.891 3.734 1.00 96.00 107 LYS A N 1
ATOM 858 C CA . LYS A 1 107 ? -2.539 4.971 4.486 1.00 96.00 107 LYS A CA 1
ATOM 859 C C . LYS A 1 107 ? -3.983 5.188 4.039 1.00 96.00 107 LYS A C 1
ATOM 861 O O . LYS A 1 107 ? -4.846 5.385 4.883 1.00 96.00 107 LYS A O 1
ATOM 866 N N . THR A 1 108 ? -4.244 5.122 2.734 1.00 95.00 108 THR A N 1
ATOM 867 C CA . THR A 1 108 ? -5.607 5.233 2.191 1.00 95.00 108 THR A CA 1
ATOM 868 C C . THR A 1 108 ? -6.485 4.085 2.686 1.00 95.00 108 THR A C 1
ATOM 870 O O . THR A 1 108 ? -7.605 4.322 3.121 1.00 95.00 108 THR A O 1
ATOM 873 N N . GLN A 1 109 ? -5.957 2.859 2.700 1.00 95.50 109 GLN A N 1
ATOM 874 C CA . GLN A 1 109 ? -6.680 1.691 3.205 1.00 95.50 109 GLN A CA 1
ATOM 875 C C . GLN A 1 109 ? -6.959 1.791 4.710 1.00 95.50 109 GLN A C 1
ATOM 877 O O . GLN A 1 109 ? -8.065 1.499 5.152 1.00 95.50 109 GLN A O 1
ATOM 882 N N . LEU A 1 110 ? -5.990 2.263 5.503 1.00 96.19 110 LEU A N 1
ATOM 883 C CA . LEU A 1 110 ? -6.194 2.522 6.932 1.00 96.19 110 LEU A CA 1
ATOM 884 C C . LEU A 1 110 ? -7.286 3.572 7.170 1.00 96.19 110 LEU A C 1
ATOM 886 O O . LEU A 1 110 ? -8.075 3.413 8.094 1.00 96.19 110 LEU A O 1
ATOM 890 N N . GLU A 1 111 ? -7.367 4.609 6.334 1.00 96.06 111 GLU A N 1
ATOM 891 C CA . GLU A 1 111 ? -8.443 5.603 6.410 1.00 96.06 111 GLU A CA 1
ATOM 892 C C . GLU A 1 111 ? -9.816 4.978 6.120 1.00 96.06 111 GLU A C 1
ATOM 894 O O . GLU A 1 111 ? -10.762 5.217 6.865 1.00 96.06 111 GLU A O 1
ATOM 899 N N . SER A 1 112 ? -9.922 4.089 5.127 1.00 95.81 112 SER A N 1
ATOM 900 C CA . SER A 1 112 ? -11.161 3.337 4.878 1.00 95.81 112 SER A CA 1
ATOM 901 C C . SER A 1 112 ? -11.569 2.454 6.064 1.00 95.81 112 SER A C 1
ATOM 903 O O . SER A 1 112 ? -12.755 2.347 6.369 1.00 95.81 112 SER A O 1
ATOM 905 N N . VAL A 1 113 ? -10.607 1.866 6.787 1.00 95.81 113 VAL A N 1
ATOM 906 C CA . VAL A 1 113 ? -10.902 1.127 8.029 1.00 95.81 113 VAL A CA 1
ATOM 907 C C . VAL A 1 113 ? -11.420 2.062 9.125 1.00 95.81 113 VAL A C 1
ATOM 909 O O . VAL A 1 113 ? -12.318 1.675 9.871 1.00 95.81 113 VAL A O 1
ATOM 912 N N . LYS A 1 114 ? -10.917 3.300 9.220 1.00 95.88 114 LYS A N 1
ATOM 913 C CA . LYS A 1 114 ? -11.457 4.287 10.170 1.00 95.88 114 LYS A CA 1
ATOM 914 C C . LYS A 1 114 ? -12.888 4.676 9.830 1.00 95.88 114 LYS A C 1
ATOM 916 O O . LYS A 1 114 ? -13.712 4.781 10.735 1.00 95.88 114 LYS A O 1
ATOM 921 N N . GLU A 1 115 ? -13.196 4.901 8.554 1.00 95.44 115 GLU A N 1
ATOM 922 C CA . GLU A 1 115 ? -14.566 5.193 8.115 1.00 95.44 115 GLU A CA 1
ATOM 923 C C . GLU A 1 115 ? -15.509 4.045 8.502 1.00 95.44 115 GLU A C 1
ATOM 925 O O . GLU A 1 115 ? -16.545 4.286 9.124 1.00 95.44 115 GLU A O 1
ATOM 930 N N . LEU A 1 116 ? -15.092 2.799 8.249 1.00 94.75 116 LEU A N 1
ATOM 931 C CA . LEU A 1 116 ? -15.838 1.599 8.633 1.00 94.75 116 LEU A CA 1
ATOM 932 C C . LEU A 1 116 ? -16.027 1.482 10.157 1.00 94.75 116 LEU A C 1
ATOM 934 O O . LEU A 1 116 ? -17.114 1.147 10.619 1.00 94.75 116 LEU A O 1
ATOM 938 N N . ALA A 1 117 ? -14.998 1.787 10.950 1.00 95.38 117 ALA A N 1
ATOM 939 C CA . ALA A 1 117 ? -15.078 1.757 12.412 1.00 95.38 117 ALA A CA 1
ATOM 940 C C . ALA A 1 117 ? -16.022 2.823 12.980 1.00 95.38 117 ALA A C 1
ATOM 942 O O . ALA A 1 117 ? -16.771 2.548 13.916 1.00 95.38 117 ALA A O 1
ATOM 943 N N . ASN A 1 118 ? -16.047 4.018 12.388 1.00 94.81 118 ASN A N 1
ATOM 9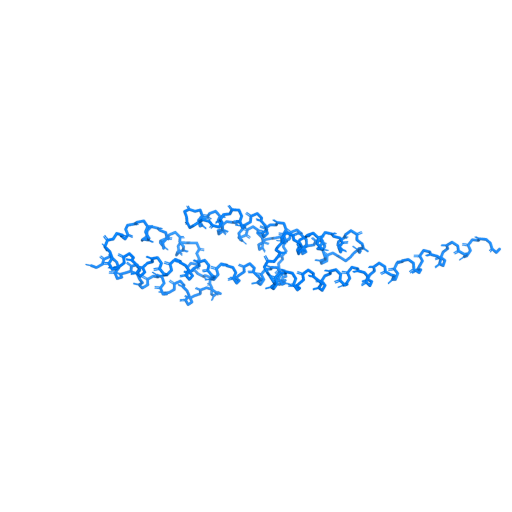44 C CA . ASN A 1 118 ? -17.014 5.046 12.770 1.00 94.81 118 ASN A CA 1
ATOM 945 C C . ASN A 1 118 ? -18.458 4.622 12.444 1.00 94.81 118 ASN A C 1
ATOM 947 O O . ASN A 1 118 ? -19.353 4.829 13.261 1.00 94.81 118 ASN A O 1
ATOM 951 N N . GLU A 1 119 ? -18.697 3.984 11.294 1.00 93.94 119 GLU A N 1
ATOM 952 C CA . GLU A 1 119 ? -20.021 3.439 10.953 1.00 93.94 119 GLU A CA 1
ATOM 953 C C . GLU A 1 119 ? -20.438 2.300 11.903 1.00 93.94 119 GLU A C 1
ATOM 955 O O . GLU A 1 119 ? -21.589 2.237 12.354 1.00 93.94 119 GLU A O 1
ATOM 960 N N . ALA A 1 120 ? -19.500 1.423 12.263 1.00 93.69 120 ALA A N 1
ATOM 961 C CA . ALA A 1 120 ? -19.727 0.340 13.215 1.00 93.69 120 ALA A CA 1
ATOM 962 C C . ALA A 1 120 ? -20.129 0.855 14.607 1.00 93.69 120 ALA A C 1
ATOM 964 O O . ALA A 1 120 ? -21.080 0.339 15.197 1.00 93.69 120 ALA A O 1
ATOM 965 N N . LEU A 1 121 ? -19.494 1.927 15.096 1.00 92.06 121 LEU A N 1
ATOM 966 C CA . LEU A 1 121 ? -19.867 2.590 16.355 1.00 92.06 121 LEU A CA 1
ATOM 967 C C . LEU A 1 121 ? -21.321 3.088 16.355 1.00 92.06 121 LEU A C 1
ATOM 969 O O . LEU A 1 121 ? -22.031 2.971 17.359 1.00 92.06 121 LEU A O 1
ATOM 973 N N . GLU A 1 122 ? -21.793 3.638 15.234 1.00 91.25 122 GLU A N 1
ATOM 974 C CA . GLU A 1 122 ? -23.169 4.132 15.113 1.00 91.25 122 GLU A CA 1
ATOM 975 C C . GLU A 1 122 ? -24.198 2.994 15.053 1.00 91.25 122 GLU A C 1
ATOM 977 O O . GLU A 1 122 ? -25.294 3.095 15.619 1.00 91.25 122 GLU A O 1
ATOM 982 N N . THR A 1 123 ? -23.850 1.910 14.358 1.00 91.00 123 THR A N 1
ATOM 983 C CA . THR A 1 123 ? -24.750 0.781 14.075 1.00 91.00 123 THR A CA 1
ATOM 984 C C . THR A 1 123 ? -24.723 -0.313 15.143 1.00 91.00 123 THR A C 1
ATOM 986 O O . THR A 1 123 ? -25.701 -1.058 15.260 1.00 91.00 123 THR A O 1
ATOM 989 N N . LYS A 1 124 ? -23.668 -0.354 15.969 1.00 85.62 124 LYS A N 1
ATOM 990 C CA . LYS A 1 124 ? -23.361 -1.408 16.954 1.00 85.62 124 LYS A CA 1
ATOM 991 C C . LYS A 1 124 ? -23.131 -2.789 16.335 1.00 85.62 124 LYS A C 1
ATOM 993 O O . LYS A 1 124 ? -23.442 -3.803 16.961 1.00 85.62 124 LYS A O 1
ATOM 998 N N . ASP A 1 125 ? -22.654 -2.811 15.095 1.00 85.44 125 ASP A N 1
ATOM 999 C CA . ASP A 1 125 ? -22.202 -4.016 14.400 1.00 85.44 125 ASP A CA 1
ATOM 1000 C C . ASP A 1 125 ? -20.682 -3.928 14.223 1.00 85.44 125 ASP A C 1
ATOM 1002 O O . ASP A 1 125 ? -20.167 -3.507 13.190 1.00 85.44 125 ASP A O 1
ATOM 1006 N N . ASP A 1 126 ? -19.964 -4.202 15.310 1.00 90.19 126 ASP A N 1
ATOM 1007 C CA . ASP A 1 126 ? -18.562 -3.821 15.507 1.00 90.19 126 ASP A CA 1
ATOM 1008 C C . ASP A 1 126 ? -17.586 -4.999 15.563 1.00 90.19 126 ASP A C 1
ATOM 1010 O O . ASP A 1 126 ? -16.382 -4.800 15.404 1.00 90.19 126 ASP A O 1
ATOM 1014 N N . GLN A 1 127 ? -18.071 -6.232 15.719 1.00 92.44 127 GLN A N 1
ATOM 1015 C CA . GLN A 1 127 ? -17.216 -7.402 15.937 1.00 92.44 127 GLN A CA 1
ATOM 1016 C C . GLN A 1 127 ? -16.196 -7.623 14.806 1.00 92.44 127 GLN A C 1
ATOM 1018 O O . GLN A 1 127 ? -15.009 -7.808 15.078 1.00 92.44 127 GLN A O 1
ATOM 1023 N N . GLU A 1 128 ? -16.631 -7.593 13.543 1.00 92.19 128 GLU A N 1
ATOM 1024 C CA . GLU A 1 128 ? -15.734 -7.797 12.393 1.00 92.19 128 GLU A CA 1
ATOM 1025 C C . GLU A 1 128 ? -14.703 -6.663 12.276 1.00 92.19 128 GLU A C 1
ATOM 1027 O O . GLU A 1 128 ? -13.536 -6.896 11.947 1.00 92.19 128 GLU A O 1
ATOM 1032 N N . VAL A 1 129 ? -15.104 -5.435 12.617 1.00 94.00 129 VAL A N 1
ATOM 1033 C CA . VAL A 1 129 ? -14.227 -4.261 12.551 1.00 94.00 129 VAL A CA 1
ATOM 1034 C C . VAL A 1 129 ? -13.201 -4.266 13.684 1.00 94.00 129 VAL A C 1
ATOM 1036 O O . VAL A 1 129 ? -12.027 -3.971 13.452 1.00 94.00 129 VAL A O 1
ATOM 1039 N N . ILE A 1 130 ? -13.595 -4.679 14.891 1.00 95.12 130 ILE A N 1
ATOM 1040 C CA . ILE A 1 130 ? -12.679 -4.903 16.017 1.00 95.12 130 ILE A CA 1
ATOM 1041 C C . ILE A 1 130 ? -11.604 -5.929 15.629 1.00 95.12 130 ILE A C 1
ATOM 1043 O O . ILE A 1 130 ? -10.413 -5.678 15.840 1.00 95.12 130 ILE A O 1
ATOM 1047 N N . GLU A 1 131 ? -11.988 -7.065 15.037 1.00 94.31 131 GLU A N 1
ATOM 1048 C CA . GLU A 1 131 ? -11.049 -8.118 14.614 1.00 94.31 131 GLU A CA 1
ATOM 1049 C C . GLU A 1 131 ? -10.068 -7.632 13.534 1.00 94.31 131 GLU A C 1
ATOM 1051 O O . GLU A 1 131 ? -8.863 -7.929 13.594 1.00 94.31 131 GLU A O 1
ATOM 1056 N N . LEU A 1 132 ? -10.554 -6.829 12.584 1.00 94.81 132 LEU A N 1
ATOM 1057 C CA . LEU A 1 132 ? -9.717 -6.189 11.572 1.00 94.81 132 LEU A CA 1
ATOM 1058 C C . LEU A 1 132 ? -8.695 -5.237 12.213 1.00 94.81 132 LEU A C 1
ATOM 1060 O O . LEU A 1 132 ? -7.494 -5.351 11.944 1.00 94.81 132 LEU A O 1
ATOM 1064 N N . ILE A 1 133 ? -9.128 -4.355 13.120 1.00 95.94 133 ILE A N 1
ATOM 1065 C CA . ILE A 1 133 ? -8.226 -3.422 13.816 1.00 95.94 133 ILE A CA 1
ATOM 1066 C C . ILE A 1 133 ? -7.187 -4.174 14.657 1.00 95.94 133 ILE A C 1
ATOM 1068 O O . ILE A 1 133 ? -6.009 -3.813 14.642 1.00 95.94 133 ILE A O 1
ATOM 1072 N N . GLN A 1 134 ? -7.572 -5.246 15.353 1.00 94.81 134 GLN A N 1
ATOM 1073 C CA . GLN A 1 134 ? -6.627 -6.076 16.112 1.00 94.81 134 GLN A CA 1
ATOM 1074 C C . GLN A 1 134 ? -5.553 -6.700 15.208 1.00 94.81 134 GLN A C 1
ATOM 1076 O O . GLN A 1 134 ? -4.378 -6.775 15.585 1.00 94.81 134 GLN A O 1
ATOM 1081 N N . THR A 1 135 ? -5.936 -7.133 14.006 1.00 93.19 135 THR A N 1
ATOM 1082 C CA . THR A 1 135 ? -5.002 -7.674 13.008 1.00 93.19 135 THR A CA 1
ATOM 1083 C C . THR A 1 135 ? -4.015 -6.605 12.533 1.00 93.19 135 THR A C 1
ATOM 1085 O O . THR A 1 135 ? -2.801 -6.846 12.503 1.00 93.19 135 THR A O 1
ATOM 1088 N N . ILE A 1 136 ? -4.518 -5.402 12.247 1.00 94.19 136 ILE A N 1
ATOM 1089 C CA . ILE A 1 136 ? -3.718 -4.238 11.854 1.00 94.19 136 ILE A CA 1
ATOM 1090 C C . ILE A 1 136 ? -2.729 -3.855 12.964 1.00 94.19 136 ILE A C 1
ATOM 1092 O O . ILE A 1 136 ? -1.524 -3.762 12.716 1.00 94.19 136 ILE A O 1
ATOM 1096 N N . GLU A 1 137 ? -3.202 -3.718 14.205 1.00 94.38 137 GLU A N 1
ATOM 1097 C CA . GLU A 1 137 ? -2.377 -3.410 15.379 1.00 94.38 137 GLU A CA 1
ATOM 1098 C C . GLU A 1 137 ? -1.257 -4.444 15.560 1.00 94.38 137 GLU A C 1
ATOM 1100 O O . GLU A 1 137 ? -0.088 -4.087 15.728 1.00 94.38 137 GLU A O 1
ATOM 1105 N N . LYS A 1 138 ? -1.582 -5.737 15.455 1.00 92.31 138 LYS A N 1
ATOM 1106 C CA . LYS A 1 138 ? -0.608 -6.826 15.604 1.00 92.31 138 LYS A CA 1
ATOM 1107 C C . LYS A 1 138 ? 0.527 -6.744 14.582 1.00 92.31 138 LYS A C 1
ATOM 1109 O O . LYS A 1 138 ? 1.667 -7.076 14.917 1.00 92.31 138 LYS A O 1
ATOM 1114 N N . ARG A 1 139 ? 0.233 -6.351 13.341 1.00 89.88 139 ARG A N 1
ATOM 1115 C CA . ARG A 1 139 ? 1.233 -6.277 12.264 1.00 89.88 139 ARG A CA 1
ATOM 1116 C C . ARG A 1 139 ? 1.992 -4.963 12.236 1.00 89.88 139 ARG A C 1
ATOM 1118 O O . ARG A 1 139 ? 3.191 -4.960 11.963 1.00 89.88 139 ARG A O 1
ATOM 1125 N N . MET A 1 140 ? 1.302 -3.861 12.502 1.00 91.25 140 MET A N 1
ATOM 1126 C CA . MET A 1 140 ? 1.796 -2.516 12.220 1.00 91.25 140 MET A CA 1
ATOM 1127 C C . MET A 1 140 ? 2.013 -1.660 13.465 1.00 91.25 140 MET A C 1
ATOM 1129 O O . MET A 1 140 ? 2.625 -0.603 13.354 1.00 91.25 140 MET A O 1
ATOM 1133 N N . GLY A 1 141 ? 1.601 -2.109 14.653 1.00 86.81 141 GLY A N 1
ATOM 1134 C CA . GLY A 1 141 ? 1.586 -1.305 15.883 1.00 86.81 141 GLY A CA 1
ATOM 1135 C C . GLY A 1 141 ? 2.936 -0.786 16.378 1.00 86.81 141 GLY A C 1
ATOM 1136 O O . GLY A 1 141 ? 2.986 0.017 17.300 1.00 86.81 141 GLY A O 1
ATOM 1137 N N . THR A 1 142 ? 4.048 -1.206 15.772 1.00 88.75 142 THR A N 1
ATOM 1138 C CA . THR A 1 142 ? 5.396 -0.691 16.083 1.00 88.75 142 THR A CA 1
ATOM 1139 C C . THR A 1 142 ? 6.010 0.133 14.946 1.00 88.75 142 THR A C 1
ATOM 1141 O O . THR A 1 142 ? 7.130 0.642 15.070 1.00 88.75 142 THR A O 1
ATOM 1144 N N . LEU A 1 143 ? 5.297 0.277 13.826 1.00 90.00 143 LEU A N 1
ATOM 1145 C CA . LEU A 1 143 ? 5.778 0.940 12.622 1.00 90.00 143 LEU A CA 1
ATOM 1146 C C . LEU A 1 143 ? 5.506 2.442 12.697 1.00 90.00 143 LEU A C 1
ATOM 1148 O O . LEU A 1 143 ? 4.418 2.916 12.388 1.00 90.00 143 LEU A O 1
ATOM 1152 N N . LYS A 1 144 ? 6.550 3.209 13.021 1.00 91.88 144 LYS A N 1
ATOM 1153 C CA . LYS A 1 144 ? 6.477 4.673 13.188 1.00 91.88 144 LYS A CA 1
ATOM 1154 C C . LYS A 1 144 ? 5.878 5.438 12.004 1.00 91.88 144 LYS A C 1
ATOM 1156 O O . LYS A 1 144 ? 5.350 6.525 12.180 1.00 91.88 144 LYS A O 1
ATOM 1161 N N . MET A 1 145 ? 5.977 4.905 10.787 1.00 93.19 145 MET A N 1
ATOM 1162 C CA . MET A 1 145 ? 5.428 5.567 9.595 1.00 93.19 145 MET A CA 1
ATOM 1163 C C . MET A 1 145 ? 3.887 5.587 9.538 1.00 93.19 145 MET A C 1
ATOM 1165 O O . MET A 1 145 ? 3.336 6.393 8.783 1.00 93.19 145 MET A O 1
ATOM 1169 N N . PHE A 1 146 ? 3.222 4.749 10.341 1.00 95.00 146 PHE A N 1
ATOM 1170 C CA . PHE A 1 146 ? 1.761 4.662 10.462 1.00 95.00 146 PHE A CA 1
ATOM 1171 C C . PHE A 1 146 ? 1.265 4.946 11.889 1.00 95.00 146 PHE A C 1
ATOM 1173 O O . PHE A 1 146 ? 0.124 4.647 12.212 1.00 95.00 146 PHE A O 1
ATOM 1180 N N . GLU A 1 147 ? 2.124 5.474 12.769 1.00 94.06 147 GLU A N 1
ATOM 1181 C CA . GLU A 1 147 ? 1.826 5.640 14.201 1.00 94.06 147 GLU A CA 1
ATOM 1182 C C . GLU A 1 147 ? 0.506 6.387 14.430 1.00 94.06 147 GLU A C 1
ATOM 1184 O O . GLU A 1 147 ? -0.357 5.891 15.144 1.00 94.06 147 GLU A O 1
ATOM 1189 N N . SER A 1 148 ? 0.302 7.508 13.731 1.00 94.69 148 SER A N 1
ATOM 1190 C CA . SER A 1 148 ? -0.920 8.309 13.853 1.00 94.69 148 SER A CA 1
ATOM 1191 C C . SER A 1 148 ? -2.176 7.545 13.431 1.00 94.69 148 SER A C 1
ATOM 1193 O O . SER A 1 148 ? -3.198 7.645 14.101 1.00 94.69 148 SER A O 1
ATOM 1195 N N . GLU A 1 149 ? -2.129 6.817 12.313 1.00 96.00 149 GLU A N 1
ATOM 1196 C CA . GLU A 1 149 ? -3.278 6.063 11.811 1.00 96.00 149 GLU A CA 1
ATOM 1197 C C . GLU A 1 149 ? -3.622 4.885 12.733 1.00 96.00 149 GLU A C 1
ATOM 1199 O O . GLU A 1 149 ? -4.797 4.608 12.968 1.00 96.00 149 GLU A O 1
ATOM 1204 N N . ILE A 1 150 ? -2.606 4.217 13.285 1.00 95.69 150 ILE A N 1
ATOM 1205 C CA . ILE A 1 150 ? -2.789 3.073 14.182 1.00 95.69 150 ILE A CA 1
ATOM 1206 C C . ILE A 1 150 ? -3.307 3.507 15.556 1.00 95.69 150 ILE A C 1
ATOM 1208 O O . ILE A 1 150 ? -4.193 2.849 16.095 1.00 95.69 150 ILE A O 1
ATOM 1212 N N . GLU A 1 151 ? -2.796 4.603 16.124 1.00 96.00 151 GLU A N 1
ATOM 1213 C CA . GLU A 1 151 ? -3.284 5.136 17.405 1.00 96.00 151 GLU A CA 1
ATOM 1214 C C . GLU A 1 151 ? -4.779 5.475 17.348 1.00 96.00 151 GLU A C 1
ATOM 1216 O O . GLU A 1 151 ? -5.525 5.152 18.273 1.00 96.00 151 GLU A O 1
ATOM 1221 N N . GLU A 1 152 ? -5.229 6.070 16.243 1.00 96.88 152 GLU A N 1
ATOM 1222 C CA . GLU A 1 152 ? -6.638 6.402 16.035 1.00 96.88 152 GLU A CA 1
ATOM 1223 C C . GLU A 1 152 ? -7.512 5.146 15.917 1.00 96.88 152 GLU A C 1
ATOM 1225 O O . GLU A 1 152 ? -8.536 5.047 16.591 1.00 96.88 152 GLU A O 1
ATOM 1230 N N . LEU A 1 153 ? -7.078 4.141 15.146 1.00 96.75 153 LEU A N 1
ATOM 1231 C CA . LEU A 1 153 ? -7.784 2.858 15.059 1.00 96.75 153 LEU A CA 1
ATOM 1232 C C . LEU A 1 153 ? -7.861 2.148 16.420 1.00 96.75 153 LEU A C 1
ATOM 1234 O O . LEU A 1 153 ? -8.905 1.599 16.769 1.00 96.75 153 LEU A O 1
ATOM 1238 N N . ILE A 1 154 ? -6.791 2.186 17.221 1.00 95.69 154 ILE A N 1
ATOM 1239 C CA . ILE A 1 154 ? -6.797 1.629 18.582 1.00 95.69 154 ILE A CA 1
ATOM 1240 C C . ILE A 1 154 ? -7.818 2.356 19.466 1.00 95.69 154 ILE A C 1
ATOM 1242 O O . ILE A 1 154 ? -8.522 1.688 20.224 1.00 95.69 154 ILE A O 1
ATOM 1246 N N . SER A 1 155 ? -7.925 3.685 19.359 1.00 96.81 155 SER A N 1
ATOM 1247 C CA . SER A 1 155 ? -8.938 4.469 20.082 1.00 96.81 155 SER A CA 1
ATOM 1248 C C . SER A 1 155 ? -10.354 4.052 19.685 1.00 96.81 155 SER A C 1
ATOM 1250 O O . SER A 1 155 ? -11.158 3.732 20.554 1.00 96.81 155 SER A O 1
ATOM 1252 N N . LEU A 1 156 ? -10.641 3.966 18.381 1.00 96.94 156 LEU A N 1
ATOM 1253 C CA . LEU A 1 156 ? -11.958 3.558 17.874 1.00 96.94 156 LEU A CA 1
ATOM 1254 C C . LEU A 1 156 ? -12.333 2.144 18.329 1.00 96.94 156 LEU A C 1
ATOM 1256 O O . LEU A 1 156 ? -13.463 1.898 18.739 1.00 96.94 156 LEU A O 1
ATOM 1260 N N . LYS A 1 157 ? -11.372 1.214 18.321 1.00 96.62 157 LYS A N 1
ATOM 1261 C CA . LYS A 1 157 ? -11.574 -0.134 18.861 1.00 96.62 157 LYS A CA 1
ATOM 1262 C C . LYS A 1 157 ? -11.939 -0.109 20.345 1.00 96.62 157 LYS A C 1
ATOM 1264 O O . LYS A 1 157 ? -12.849 -0.823 20.743 1.00 96.62 157 LYS A O 1
ATOM 1269 N N . GLN A 1 158 ? -11.244 0.695 21.152 1.00 95.62 158 GLN A N 1
ATOM 1270 C CA . GLN A 1 158 ? -11.552 0.824 22.581 1.00 95.62 158 GLN A CA 1
ATOM 1271 C C . GLN A 1 158 ? -12.964 1.372 22.801 1.00 95.62 158 GLN A C 1
ATOM 1273 O O . GLN A 1 158 ? -13.667 0.860 23.660 1.00 95.62 158 GLN A O 1
ATOM 1278 N N . GLU A 1 159 ? -13.394 2.350 22.001 1.00 95.38 159 GLU A N 1
ATOM 1279 C CA . GLU A 1 159 ? -14.758 2.888 22.059 1.00 95.38 159 GLU A CA 1
ATOM 1280 C C . GLU A 1 159 ? -15.825 1.847 21.685 1.00 95.38 159 GLU A C 1
ATOM 1282 O O . GLU A 1 159 ? -16.887 1.829 22.299 1.00 95.38 159 GLU A O 1
ATOM 1287 N N . MET A 1 160 ? -15.553 0.961 20.717 1.00 95.00 160 MET A N 1
ATOM 1288 C CA . MET A 1 160 ? -16.472 -0.133 20.355 1.00 95.00 160 MET A CA 1
ATOM 1289 C C . MET A 1 160 ? -16.560 -1.219 21.444 1.00 95.00 160 MET A C 1
ATOM 1291 O O . MET A 1 160 ? -17.574 -1.896 21.571 1.00 95.00 160 MET A O 1
ATOM 1295 N N . GLU A 1 161 ? -15.508 -1.399 22.246 1.00 91.88 161 GLU A N 1
ATOM 1296 C CA . GLU A 1 161 ? -15.466 -2.400 23.323 1.00 91.88 161 GLU A CA 1
ATOM 1297 C C . GLU A 1 161 ? -16.174 -1.944 24.630 1.00 91.88 161 GLU A C 1
ATOM 1299 O O . GLU A 1 161 ? -16.313 -2.762 25.550 1.00 91.88 161 GLU A O 1
ATOM 1304 N N . GLU A 1 162 ? -16.620 -0.679 24.732 1.00 88.25 162 GLU A N 1
ATOM 1305 C CA . GLU A 1 162 ? -17.306 -0.078 25.905 1.00 88.25 162 GLU A CA 1
ATOM 1306 C C . GLU A 1 162 ? -18.845 -0.227 25.906 1.00 88.25 162 GLU A C 1
ATOM 1308 O O . GLU A 1 162 ? -19.388 -0.621 26.973 1.00 88.25 162 GLU A O 1
#

Radius of gyration: 21.69 Å; chains: 1; bounding box: 64×21×68 Å

Secondary structure (DSSP, 8-state):
--SHHHHHHHHHHHHHHHHHHHHHHHHHHHHHHTT-HHHHHHHHHHHHHH---HHHHHHHHHHHHHHHHHTT-SGGGHHHHHHHHHHHHHS-SS--HHHHHHHHHHHHHHHHHHHHHHHHHHHT--HHHHHHHHHHHHHHTT-GGGHHHHHHHHHHHHHHT-

pLDDT: mean 89.92, std 14.13, range [46.06, 98.56]